Protein AF-A0A7W9LYU6-F1 (afdb_monomer_lite)

Radius of gyration: 22.69 Å; chains: 1; bounding box: 59×19×58 Å

Organism: NCBI:txid1105145

pLDDT: mean 81.76, std 12.93, range [41.88, 94.88]

Structure (mmCIF, N/CA/C/O backbone):
data_AF-A0A7W9LYU6-F1
#
_entry.id   AF-A0A7W9LYU6-F1
#
loop_
_atom_site.group_PDB
_atom_site.id
_atom_site.type_symbol
_atom_site.label_atom_id
_atom_site.label_alt_id
_atom_site.label_comp_id
_atom_site.label_asym_id
_atom_site.label_entity_id
_atom_site.label_seq_id
_atom_site.pdbx_PDB_ins_code
_atom_site.Cartn_x
_atom_site.Cartn_y
_atom_site.Cartn_z
_atom_site.occupancy
_atom_site.B_iso_or_equiv
_atom_site.auth_seq_id
_atom_site.auth_comp_id
_atom_site.auth_asym_id
_atom_site.auth_atom_id
_atom_site.pdbx_PDB_model_num
ATOM 1 N N . MET A 1 1 ? -34.186 -10.751 28.011 1.00 41.88 1 MET A N 1
ATOM 2 C CA . MET A 1 1 ? -33.028 -10.013 27.472 1.00 41.88 1 MET A CA 1
ATOM 3 C C . MET A 1 1 ? -32.080 -11.043 26.896 1.00 41.88 1 MET A C 1
ATOM 5 O O . MET A 1 1 ? -31.355 -11.680 27.643 1.00 41.88 1 MET A O 1
ATOM 9 N N . THR A 1 2 ? -32.189 -11.296 25.602 1.00 44.56 2 THR A N 1
ATOM 10 C CA . THR A 1 2 ? -31.343 -12.233 24.856 1.00 44.56 2 THR A CA 1
ATOM 11 C C . THR A 1 2 ? -30.574 -11.378 23.864 1.00 44.56 2 THR A C 1
ATOM 13 O O . THR A 1 2 ? -31.122 -10.998 22.835 1.00 44.56 2 THR A O 1
ATOM 16 N N . GLY A 1 3 ? -29.373 -10.949 24.255 1.00 44.94 3 GLY A N 1
ATOM 17 C CA . GLY A 1 3 ? -28.445 -10.294 23.341 1.00 44.94 3 GLY A CA 1
ATOM 18 C C . GLY A 1 3 ? -27.888 -11.357 22.405 1.00 44.94 3 GLY A C 1
ATOM 19 O O . GLY A 1 3 ? -27.189 -12.261 22.859 1.00 44.94 3 GLY A O 1
ATOM 20 N N . ASP A 1 4 ? -28.264 -11.291 21.133 1.00 45.09 4 ASP A N 1
ATOM 21 C CA . ASP A 1 4 ? -27.730 -12.154 20.085 1.00 45.09 4 ASP A CA 1
ATOM 22 C C . ASP A 1 4 ? -26.219 -11.927 19.957 1.00 45.09 4 ASP A C 1
ATOM 24 O O . ASP A 1 4 ? -25.787 -10.901 19.447 1.00 45.09 4 ASP A O 1
ATOM 28 N N . GLY A 1 5 ? -25.426 -12.871 20.470 1.00 42.62 5 GLY A N 1
ATOM 29 C CA . GLY A 1 5 ? -24.385 -13.617 19.744 1.00 42.62 5 GLY A CA 1
ATOM 30 C C . GLY A 1 5 ? -23.304 -12.911 18.909 1.00 42.62 5 GLY A C 1
ATOM 31 O O . GLY A 1 5 ? -22.468 -13.612 18.351 1.00 42.62 5 GLY A O 1
ATOM 32 N N . PHE A 1 6 ? -23.261 -11.586 18.810 1.00 47.34 6 PHE A N 1
ATOM 33 C CA . PHE A 1 6 ? -22.176 -10.836 18.178 1.00 47.34 6 PHE A CA 1
ATOM 34 C C . PHE A 1 6 ? -21.227 -10.330 19.264 1.00 47.34 6 PHE A C 1
ATOM 36 O O . PHE A 1 6 ? -21.225 -9.151 19.608 1.00 47.34 6 PHE A O 1
ATOM 43 N N . SER A 1 7 ? -20.398 -11.219 19.818 1.00 57.59 7 SER A N 1
ATOM 44 C CA . SER A 1 7 ? -19.188 -10.756 20.499 1.00 57.59 7 SER A CA 1
ATOM 45 C C . SER A 1 7 ? -18.222 -10.295 19.416 1.00 57.59 7 SER A C 1
ATOM 47 O O . SER A 1 7 ? -17.440 -11.082 18.881 1.00 57.59 7 SER A O 1
ATOM 49 N N . VAL A 1 8 ? -18.315 -9.030 19.019 1.00 62.16 8 VAL A N 1
ATOM 50 C CA . VAL A 1 8 ? -17.222 -8.428 18.266 1.00 62.16 8 VAL A CA 1
ATOM 51 C C . VAL A 1 8 ? -16.002 -8.475 19.174 1.00 62.16 8 VAL A C 1
ATOM 53 O O . VAL A 1 8 ? -16.030 -7.952 20.285 1.00 62.16 8 VAL A O 1
ATOM 56 N N . GLU A 1 9 ? -14.937 -9.140 18.728 1.00 79.88 9 GLU A N 1
ATOM 57 C CA . GLU A 1 9 ? -13.643 -9.108 19.407 1.00 79.88 9 GLU A CA 1
ATOM 58 C C . GLU A 1 9 ? -13.032 -7.715 19.196 1.00 79.88 9 GLU A C 1
ATOM 60 O O . GLU A 1 9 ? -12.133 -7.515 18.381 1.00 79.88 9 GLU A O 1
ATOM 65 N N . VAL A 1 10 ? -13.577 -6.715 19.895 1.00 81.75 10 VAL A N 1
ATOM 66 C CA . VAL A 1 10 ? -13.192 -5.298 19.792 1.00 81.75 10 VAL A CA 1
ATOM 67 C C . VAL A 1 1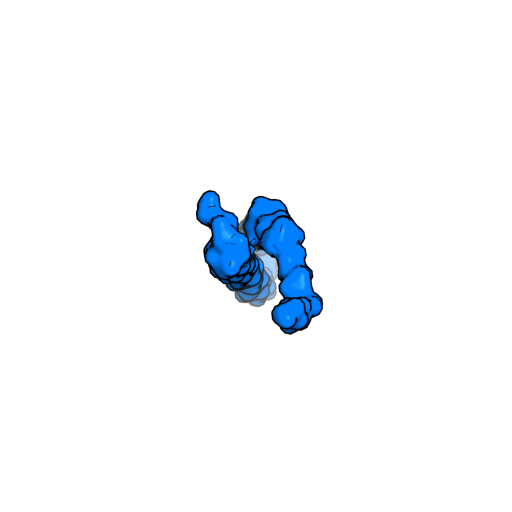0 ? -11.687 -5.124 20.012 1.00 81.75 10 VAL A C 1
ATOM 69 O O . VAL A 1 10 ? -11.053 -4.289 19.364 1.00 81.75 10 VAL A O 1
ATOM 72 N N . ASP A 1 11 ? -11.092 -5.950 20.872 1.00 83.00 11 ASP A N 1
ATOM 73 C CA . ASP A 1 11 ? -9.652 -5.959 21.114 1.00 83.00 11 ASP A CA 1
ATOM 74 C C . ASP A 1 11 ? -8.849 -6.532 19.937 1.00 83.00 11 ASP A C 1
ATOM 76 O O . ASP A 1 11 ? -7.800 -5.983 19.600 1.00 83.00 11 ASP A O 1
ATOM 80 N N . GLU A 1 12 ? -9.349 -7.565 19.249 1.00 85.81 12 GLU A N 1
ATOM 81 C CA . GLU A 1 12 ? -8.714 -8.082 18.029 1.00 85.81 12 GLU A CA 1
ATOM 82 C C . GLU A 1 12 ? -8.836 -7.074 16.881 1.00 85.81 12 GLU A C 1
ATOM 84 O O . GLU A 1 12 ? -7.855 -6.832 16.180 1.00 85.81 12 GLU A O 1
ATOM 89 N N . LEU A 1 13 ? -9.990 -6.414 16.723 1.00 85.88 13 LEU A N 1
ATOM 90 C CA . LEU A 1 13 ? -10.154 -5.326 15.752 1.00 85.88 13 LEU A CA 1
ATOM 91 C C . LEU A 1 13 ? -9.190 -4.172 16.035 1.00 85.88 13 LEU A C 1
ATOM 93 O O . LEU A 1 13 ? -8.526 -3.675 15.123 1.00 85.88 13 LEU A O 1
ATOM 97 N N . ARG A 1 14 ? -9.052 -3.779 17.306 1.00 86.81 14 ARG A N 1
ATOM 98 C CA . ARG A 1 14 ? -8.078 -2.763 17.704 1.00 86.81 14 ARG A CA 1
ATOM 99 C C . ARG A 1 14 ? -6.663 -3.201 17.353 1.00 86.81 14 ARG A C 1
ATOM 101 O O . ARG A 1 14 ? -5.951 -2.420 16.738 1.00 86.81 14 ARG A O 1
ATOM 108 N N . ARG A 1 15 ? -6.278 -4.438 17.675 1.00 88.62 15 ARG A N 1
ATOM 109 C CA . ARG A 1 15 ? -4.951 -4.987 17.360 1.00 88.62 15 ARG A CA 1
ATOM 110 C C . ARG A 1 15 ? -4.677 -5.020 15.856 1.00 88.62 15 ARG A C 1
ATOM 112 O O . ARG A 1 15 ? -3.578 -4.694 15.414 1.00 88.62 15 ARG A O 1
ATOM 119 N N . VAL A 1 16 ? -5.670 -5.384 15.044 1.00 88.69 16 VAL A N 1
ATOM 120 C CA . VAL A 1 16 ? -5.56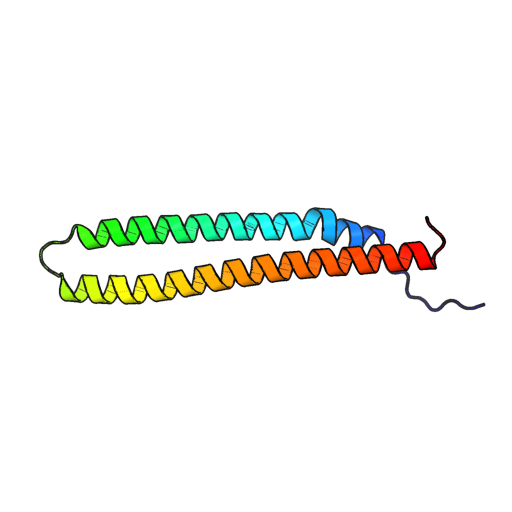5 -5.321 13.579 1.00 88.69 16 VAL A CA 1
ATOM 121 C C . VAL A 1 16 ? -5.261 -3.888 13.132 1.00 88.69 16 VAL A C 1
ATOM 123 O O . VAL A 1 16 ? -4.351 -3.686 12.329 1.00 88.69 16 VAL A O 1
ATOM 126 N N . ALA A 1 17 ? -5.966 -2.898 13.680 1.00 89.56 17 ALA A N 1
ATOM 127 C CA . ALA A 1 17 ? -5.779 -1.498 13.317 1.00 89.56 17 ALA A CA 1
ATOM 128 C C . ALA A 1 17 ? -4.499 -0.851 13.870 1.00 89.56 17 ALA A C 1
ATOM 130 O O . ALA A 1 17 ? -3.940 0.033 13.223 1.00 89.56 17 ALA A O 1
ATOM 131 N N . THR A 1 18 ? -4.025 -1.244 15.051 1.00 90.25 18 THR A N 1
ATOM 132 C CA . THR A 1 18 ? -2.845 -0.620 15.674 1.00 90.25 18 THR A CA 1
ATOM 133 C C . THR A 1 18 ? -1.538 -1.299 15.304 1.00 90.25 18 THR A C 1
ATOM 135 O O . THR A 1 18 ? -0.507 -0.632 15.325 1.00 90.25 18 THR A O 1
ATOM 138 N N . ASP A 1 19 ? -1.579 -2.581 14.932 1.00 91.31 19 ASP A N 1
ATOM 139 C CA . ASP A 1 19 ? -0.364 -3.376 14.751 1.00 91.31 19 ASP A CA 1
ATOM 140 C C . ASP A 1 19 ? -0.273 -3.907 13.315 1.00 91.31 19 ASP A C 1
ATOM 142 O O . ASP A 1 19 ? 0.649 -3.567 12.576 1.00 91.31 19 ASP A O 1
ATOM 146 N N . LYS A 1 20 ? -1.260 -4.703 12.876 1.00 88.31 20 LYS A N 1
ATOM 147 C CA . LYS A 1 20 ? -1.176 -5.428 11.594 1.00 88.31 20 LYS A CA 1
ATOM 148 C C . LYS A 1 20 ? -1.254 -4.503 10.377 1.00 88.31 20 LYS A C 1
ATOM 150 O O . LYS A 1 20 ? -0.448 -4.638 9.461 1.00 88.31 20 LYS A O 1
ATOM 155 N N . LEU A 1 21 ? -2.223 -3.585 10.349 1.00 88.12 21 LEU A N 1
ATOM 156 C CA . LEU A 1 21 ? -2.404 -2.665 9.221 1.00 88.12 21 LEU A CA 1
ATOM 157 C C . LEU A 1 21 ? -1.240 -1.668 9.093 1.00 88.12 21 LEU A C 1
ATOM 159 O O . LEU A 1 21 ? -0.746 -1.509 7.980 1.00 88.12 21 LEU A O 1
ATOM 163 N N . PRO A 1 22 ? -0.726 -1.064 10.183 1.00 91.62 22 PRO A N 1
ATOM 164 C CA . PRO A 1 22 ? 0.493 -0.261 10.121 1.00 91.62 22 PRO A CA 1
ATOM 165 C C . PRO A 1 22 ? 1.710 -1.022 9.594 1.00 91.62 22 PRO A C 1
ATOM 167 O O . PRO A 1 22 ? 2.416 -0.484 8.749 1.00 91.62 22 PRO A O 1
ATOM 170 N N . MET A 1 23 ? 1.926 -2.275 10.018 1.00 91.75 23 MET A N 1
ATOM 171 C CA . MET A 1 23 ? 3.015 -3.095 9.470 1.00 91.75 23 MET A CA 1
ATOM 172 C C . MET A 1 23 ? 2.876 -3.285 7.956 1.00 91.75 23 MET A C 1
ATOM 174 O O . MET A 1 23 ? 3.829 -3.044 7.224 1.00 91.75 23 MET A O 1
ATOM 178 N N . ALA A 1 24 ? 1.680 -3.630 7.474 1.00 88.06 24 ALA A N 1
ATOM 179 C CA . ALA A 1 24 ? 1.434 -3.799 6.042 1.00 88.06 24 ALA A CA 1
ATOM 180 C C . ALA A 1 24 ? 1.597 -2.487 5.244 1.00 88.06 24 ALA A C 1
ATOM 182 O O . ALA A 1 24 ? 2.097 -2.504 4.121 1.00 88.06 24 ALA A O 1
ATOM 183 N N . ILE A 1 25 ? 1.216 -1.342 5.825 1.00 88.69 25 ILE A N 1
ATOM 184 C CA . ILE A 1 25 ? 1.467 -0.009 5.253 1.00 88.69 25 ILE A CA 1
ATOM 185 C C . ILE A 1 25 ? 2.974 0.238 5.120 1.00 88.69 25 ILE A C 1
ATOM 187 O O . ILE A 1 25 ? 3.430 0.641 4.052 1.00 88.69 25 ILE A O 1
ATOM 191 N N . THR A 1 26 ? 3.752 -0.044 6.169 1.00 92.00 26 THR A N 1
ATOM 192 C CA . THR A 1 26 ? 5.216 0.0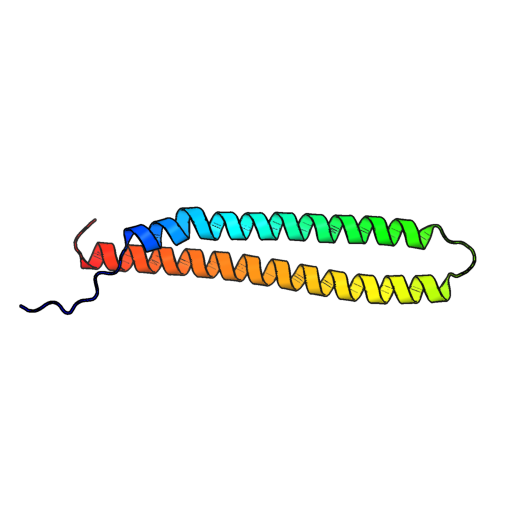85 6.141 1.00 92.00 26 THR A CA 1
ATOM 193 C C . THR A 1 26 ? 5.852 -0.848 5.109 1.00 92.00 26 THR A C 1
ATOM 195 O O . THR A 1 26 ? 6.723 -0.411 4.360 1.00 92.00 26 THR A O 1
ATOM 198 N N . ASP A 1 27 ? 5.399 -2.099 5.009 1.00 91.69 27 ASP A N 1
ATOM 199 C CA . ASP A 1 27 ? 5.903 -3.054 4.016 1.00 91.69 27 ASP A CA 1
ATOM 200 C C . ASP A 1 27 ? 5.667 -2.556 2.579 1.00 91.69 27 ASP A C 1
ATOM 202 O O . ASP A 1 27 ? 6.545 -2.686 1.721 1.00 91.69 27 ASP A O 1
ATOM 206 N N . LEU A 1 28 ? 4.516 -1.927 2.311 1.00 88.81 28 LEU A N 1
ATOM 207 C CA . LEU A 1 28 ? 4.232 -1.305 1.014 1.00 88.81 28 LEU A CA 1
ATOM 208 C C . LEU A 1 28 ? 5.100 -0.069 0.751 1.00 88.81 28 LEU A C 1
ATOM 210 O O . LEU A 1 28 ? 5.576 0.105 -0.369 1.00 88.81 28 LEU A O 1
ATOM 214 N N . GLU A 1 29 ? 5.348 0.772 1.756 1.00 89.31 29 GLU A N 1
ATOM 215 C CA . GLU A 1 29 ? 6.258 1.919 1.625 1.00 89.31 29 GLU A CA 1
ATOM 216 C C . GLU A 1 29 ? 7.687 1.459 1.284 1.00 89.31 29 GLU A C 1
ATOM 218 O O . GLU A 1 29 ? 8.319 2.009 0.378 1.00 89.31 29 GLU A O 1
ATOM 223 N N . VAL A 1 30 ? 8.166 0.391 1.932 1.00 92.06 30 VAL A N 1
ATOM 224 C CA . VAL A 1 30 ? 9.461 -0.242 1.632 1.00 92.06 30 VAL A CA 1
ATOM 225 C C . VAL A 1 30 ? 9.482 -0.824 0.216 1.00 92.06 30 VAL A C 1
ATOM 227 O O . VAL A 1 30 ? 10.427 -0.577 -0.537 1.00 92.06 30 VAL A O 1
ATOM 230 N N . ALA A 1 31 ? 8.435 -1.551 -0.185 1.00 87.56 31 ALA A N 1
ATOM 231 C CA . ALA A 1 31 ? 8.320 -2.098 -1.535 1.00 87.56 31 ALA A CA 1
ATOM 232 C C . ALA A 1 31 ? 8.337 -0.996 -2.608 1.00 87.56 31 ALA A C 1
ATOM 234 O O . ALA A 1 31 ? 9.025 -1.131 -3.621 1.00 87.56 31 ALA A O 1
ATOM 235 N N . GLY A 1 32 ? 7.640 0.121 -2.369 1.00 87.81 32 GLY A N 1
ATOM 236 C CA . GLY A 1 32 ? 7.664 1.294 -3.243 1.00 87.81 32 GLY A CA 1
ATOM 237 C C . GLY A 1 32 ? 9.069 1.885 -3.397 1.00 87.81 32 GLY A C 1
ATOM 238 O O . GLY A 1 32 ? 9.459 2.255 -4.506 1.00 87.81 32 GLY A O 1
ATOM 239 N N . GLY A 1 33 ? 9.854 1.900 -2.314 1.00 88.81 33 GLY A N 1
ATOM 240 C CA . GLY A 1 33 ? 11.271 2.274 -2.335 1.00 88.81 33 GLY A CA 1
ATOM 241 C C . GLY A 1 33 ? 12.106 1.380 -3.257 1.00 88.81 33 GLY A C 1
ATOM 242 O O . GLY A 1 33 ? 12.760 1.884 -4.168 1.00 88.81 33 GLY A O 1
ATOM 243 N N . TYR A 1 34 ? 12.012 0.053 -3.107 1.00 89.19 34 TYR A N 1
ATOM 244 C CA . TYR A 1 34 ? 12.745 -0.894 -3.963 1.00 89.19 34 TYR A CA 1
ATOM 245 C C . TYR A 1 34 ? 12.378 -0.788 -5.449 1.00 89.19 34 TYR A C 1
ATOM 247 O O . TYR A 1 34 ? 13.241 -0.935 -6.322 1.00 89.19 34 TYR A O 1
ATOM 255 N N . VAL A 1 35 ? 11.106 -0.515 -5.752 1.00 87.00 35 VAL A N 1
ATOM 256 C CA . VAL A 1 35 ? 10.634 -0.255 -7.120 1.00 87.00 35 VAL A CA 1
ATOM 257 C C . VAL A 1 35 ? 11.281 1.022 -7.672 1.00 87.00 35 VAL A C 1
ATOM 259 O O . VAL A 1 35 ? 11.806 1.005 -8.786 1.00 87.00 35 VAL A O 1
ATOM 262 N N . GLY A 1 36 ? 11.320 2.103 -6.888 1.00 85.56 36 GLY A N 1
ATOM 263 C CA . GLY A 1 36 ? 11.984 3.355 -7.271 1.00 85.56 36 GLY A CA 1
ATOM 264 C C . GLY A 1 36 ? 13.492 3.205 -7.514 1.00 85.56 36 GLY A C 1
ATOM 265 O O . GLY A 1 36 ? 14.011 3.698 -8.523 1.00 85.56 36 GLY A O 1
ATOM 266 N N . ASP A 1 37 ? 14.185 2.472 -6.641 1.00 89.19 37 ASP A N 1
ATOM 267 C CA . ASP A 1 37 ? 15.620 2.193 -6.775 1.00 89.19 37 ASP A CA 1
ATOM 268 C C . ASP A 1 37 ? 15.913 1.381 -8.042 1.00 89.19 37 ASP A C 1
ATOM 270 O O . ASP A 1 37 ? 16.802 1.724 -8.826 1.00 89.19 37 ASP A O 1
ATOM 274 N N . THR A 1 38 ? 15.115 0.342 -8.296 1.00 87.12 38 THR A N 1
ATOM 275 C CA . THR A 1 38 ? 15.262 -0.514 -9.481 1.00 87.12 38 THR A CA 1
ATOM 276 C C . THR A 1 38 ? 15.035 0.270 -10.774 1.00 87.12 38 THR A C 1
ATOM 278 O O . THR A 1 38 ? 15.786 0.085 -11.736 1.00 87.12 38 THR A O 1
ATOM 281 N N . LEU A 1 39 ? 14.052 1.179 -10.809 1.00 84.75 39 LEU A N 1
ATOM 282 C CA . LEU A 1 39 ? 13.830 2.061 -11.958 1.00 84.75 39 LEU A CA 1
ATOM 283 C C . LEU A 1 39 ? 15.054 2.949 -12.219 1.00 84.75 39 LEU A C 1
ATOM 285 O O . LEU A 1 39 ? 15.529 3.017 -13.354 1.00 84.75 39 LEU A O 1
ATOM 289 N N . SER A 1 40 ? 15.604 3.569 -11.171 1.00 85.06 40 SER A N 1
ATOM 290 C CA . SER A 1 40 ? 16.793 4.424 -11.283 1.00 85.06 40 SER A CA 1
ATOM 291 C C . SER A 1 40 ? 18.022 3.646 -11.762 1.00 85.06 40 SER A C 1
ATOM 293 O O . SER A 1 40 ? 18.740 4.100 -12.654 1.00 85.06 40 SER A O 1
ATOM 295 N N . MET A 1 41 ? 18.251 2.444 -11.222 1.00 84.44 41 MET A N 1
ATOM 296 C CA . MET A 1 41 ? 19.336 1.561 -11.664 1.00 84.44 41 MET A CA 1
ATOM 297 C C . MET A 1 41 ? 19.177 1.152 -13.132 1.00 84.44 41 MET A C 1
ATOM 299 O O . MET A 1 41 ? 20.149 1.187 -13.889 1.00 84.44 41 MET A O 1
ATOM 303 N N . SER A 1 42 ? 17.955 0.803 -13.543 1.00 80.94 42 SER A N 1
ATOM 304 C CA . SER A 1 42 ? 17.654 0.382 -14.915 1.00 80.94 42 SER A CA 1
ATOM 305 C C . SER A 1 42 ? 17.865 1.525 -15.911 1.00 80.94 42 SER A C 1
ATOM 307 O O . SER A 1 42 ? 18.517 1.334 -16.935 1.00 80.94 42 SER A O 1
ATOM 309 N N . ALA A 1 43 ? 17.389 2.733 -15.589 1.00 78.75 43 ALA A N 1
ATOM 310 C CA . ALA A 1 43 ? 17.577 3.918 -16.424 1.00 78.75 43 ALA A CA 1
ATOM 311 C C . ALA A 1 43 ? 19.067 4.245 -16.636 1.00 78.75 43 ALA A C 1
ATOM 313 O O . ALA A 1 43 ? 19.494 4.493 -17.765 1.00 78.75 43 ALA A O 1
ATOM 314 N N . ASN A 1 44 ? 19.877 4.170 -15.574 1.00 80.44 44 ASN A N 1
ATOM 315 C CA . ASN A 1 44 ? 21.325 4.377 -15.661 1.00 80.44 44 ASN A CA 1
ATOM 316 C C . ASN A 1 44 ? 22.017 3.311 -16.527 1.00 80.44 44 ASN A C 1
ATOM 318 O O . ASN A 1 44 ? 22.902 3.639 -17.317 1.00 80.44 44 ASN A O 1
ATOM 322 N N . ALA A 1 45 ? 21.609 2.044 -16.402 1.00 78.00 45 ALA A N 1
ATOM 323 C CA . ALA A 1 45 ? 22.154 0.955 -17.208 1.00 78.00 45 ALA A CA 1
ATOM 324 C C . ALA A 1 45 ? 21.871 1.164 -18.705 1.00 78.00 45 ALA A C 1
ATOM 326 O O . ALA A 1 45 ? 22.790 1.069 -19.521 1.00 78.00 45 ALA A O 1
ATOM 327 N N . PHE A 1 46 ? 20.634 1.513 -19.069 1.00 77.19 46 PHE A N 1
ATOM 328 C CA . PHE A 1 46 ? 20.246 1.724 -20.467 1.00 77.19 46 PHE A CA 1
ATOM 329 C C . PHE A 1 46 ? 20.879 2.969 -21.095 1.00 77.19 46 PHE A C 1
ATOM 331 O O . PHE A 1 46 ? 21.216 2.940 -22.276 1.00 77.19 46 PHE A O 1
ATOM 338 N N . ALA A 1 47 ? 21.133 4.022 -20.313 1.00 73.44 47 ALA A N 1
ATOM 339 C CA . ALA A 1 47 ? 21.821 5.222 -20.791 1.00 73.44 47 ALA A CA 1
ATOM 340 C C . ALA A 1 47 ? 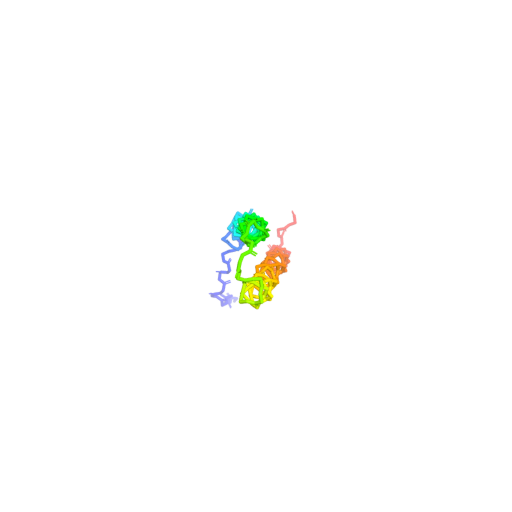23.294 4.978 -21.190 1.00 73.44 47 ALA A C 1
ATOM 342 O O . ALA A 1 47 ? 23.874 5.781 -21.919 1.00 73.44 47 ALA A O 1
ATOM 343 N N . SER A 1 48 ? 23.910 3.887 -20.719 1.00 69.62 48 SER A N 1
ATOM 344 C CA . SER A 1 48 ? 25.334 3.590 -20.939 1.00 69.62 48 SER A CA 1
ATOM 345 C C . SER A 1 48 ? 25.654 2.776 -22.207 1.00 69.62 48 SER A C 1
ATOM 347 O O . SER A 1 48 ? 26.829 2.610 -22.534 1.00 69.62 48 SER A O 1
ATOM 349 N N . GLY A 1 49 ? 24.650 2.271 -22.939 1.00 64.50 49 GLY A N 1
ATOM 350 C CA . GLY A 1 49 ? 24.848 1.446 -24.141 1.00 64.50 49 GLY A CA 1
ATOM 351 C C . GLY A 1 49 ? 24.837 2.262 -25.439 1.00 64.50 49 GLY A C 1
ATOM 352 O O . GLY A 1 49 ? 23.792 2.770 -25.831 1.00 64.50 49 GLY A O 1
ATOM 353 N N . SER A 1 50 ? 25.978 2.371 -26.130 1.00 60.31 50 SER A N 1
ATOM 354 C CA . SER A 1 50 ? 26.167 3.310 -27.252 1.00 60.31 50 SER A CA 1
ATOM 355 C C . SER A 1 50 ? 25.659 2.855 -28.629 1.00 60.31 50 SER A C 1
ATOM 357 O O . SER A 1 50 ? 25.515 3.704 -29.502 1.00 60.31 50 SER A O 1
ATOM 359 N N . ASP A 1 51 ? 25.352 1.568 -28.840 1.00 63.81 51 ASP A N 1
ATOM 360 C CA . ASP A 1 51 ? 25.137 1.028 -30.202 1.00 63.81 51 ASP A CA 1
ATOM 361 C C . ASP A 1 51 ? 23.723 0.468 -30.470 1.00 63.81 51 ASP A C 1
ATOM 363 O O . ASP A 1 51 ? 23.447 -0.016 -31.567 1.00 63.81 51 ASP A O 1
ATOM 367 N N . VAL A 1 52 ? 22.797 0.533 -29.502 1.00 63.66 52 VAL A N 1
ATOM 368 C CA . VAL A 1 52 ? 21.427 -0.022 -29.635 1.00 63.66 52 VAL A CA 1
ATOM 369 C C . VAL A 1 52 ? 20.351 0.960 -29.150 1.00 63.66 52 VAL A C 1
ATOM 371 O O . VAL A 1 52 ? 19.349 0.577 -28.545 1.00 63.66 52 VAL A O 1
ATOM 374 N N . THR A 1 53 ? 20.571 2.248 -29.400 1.00 67.56 53 THR A N 1
ATOM 375 C CA . THR A 1 53 ? 19.822 3.369 -28.816 1.00 67.56 53 THR A CA 1
ATOM 376 C C . THR A 1 53 ? 18.305 3.246 -28.988 1.00 67.56 53 THR A C 1
ATOM 378 O O . THR A 1 53 ? 17.577 3.416 -28.018 1.00 67.56 53 THR A O 1
ATOM 381 N N . ASP A 1 54 ? 17.803 2.858 -30.164 1.00 68.88 54 ASP A N 1
ATOM 382 C CA . ASP A 1 54 ? 16.351 2.786 -30.404 1.00 68.88 54 ASP A CA 1
ATOM 383 C C . ASP A 1 54 ? 15.664 1.618 -29.675 1.00 68.88 54 ASP A C 1
ATOM 385 O O . ASP A 1 54 ? 14.575 1.786 -29.122 1.00 68.88 54 ASP A O 1
ATOM 389 N N . VAL A 1 55 ? 16.302 0.441 -29.611 1.00 71.25 55 VAL A N 1
ATOM 390 C CA . VAL A 1 55 ? 15.758 -0.713 -28.867 1.00 71.25 55 VAL A CA 1
ATOM 391 C C . VAL A 1 55 ? 15.837 -0.451 -27.365 1.00 71.25 55 VAL A C 1
ATOM 393 O O . VAL A 1 55 ? 14.875 -0.717 -26.648 1.00 71.25 55 VAL A O 1
ATOM 396 N N . LEU A 1 56 ? 16.949 0.114 -26.886 1.00 74.00 56 LEU A N 1
ATOM 397 C CA . LEU A 1 56 ? 17.117 0.476 -25.478 1.00 74.00 56 LEU A CA 1
ATOM 398 C C . LEU A 1 56 ? 16.146 1.581 -25.055 1.00 74.00 56 LEU A C 1
ATOM 400 O O . LEU A 1 56 ? 15.613 1.515 -23.949 1.00 74.00 56 LEU A O 1
ATOM 404 N N . ASN A 1 57 ? 15.837 2.535 -25.935 1.00 75.12 57 ASN A N 1
ATOM 405 C CA . ASN A 1 57 ? 14.807 3.544 -25.693 1.00 75.12 57 ASN A CA 1
ATOM 406 C C . ASN A 1 57 ? 13.420 2.904 -25.566 1.00 75.12 57 ASN A C 1
ATOM 408 O O . ASN A 1 57 ? 12.721 3.173 -24.593 1.00 75.12 57 ASN A O 1
ATOM 412 N N . GLY A 1 58 ? 13.043 2.009 -26.488 1.00 76.75 58 GLY A N 1
ATOM 413 C CA . GLY A 1 58 ? 11.763 1.294 -26.421 1.00 76.75 58 GLY A CA 1
ATOM 414 C C . GLY A 1 58 ? 11.615 0.451 -25.149 1.00 76.75 58 GLY A C 1
ATOM 415 O O . GLY A 1 58 ? 10.571 0.490 -24.496 1.00 76.75 58 GLY A O 1
ATOM 416 N N . VAL A 1 59 ? 12.681 -0.251 -24.749 1.00 79.12 59 VAL A N 1
ATOM 417 C CA . VAL A 1 59 ? 12.733 -0.991 -23.478 1.00 79.12 59 VAL A CA 1
ATOM 418 C C . VAL A 1 59 ? 12.622 -0.036 -22.290 1.00 79.12 59 VAL A C 1
ATOM 420 O O . VAL A 1 59 ? 11.827 -0.292 -21.393 1.00 79.12 59 VAL A O 1
ATOM 423 N N . THR A 1 60 ? 13.344 1.086 -22.296 1.00 80.19 60 THR A N 1
ATOM 424 C CA . THR A 1 60 ? 13.299 2.087 -21.218 1.00 80.19 60 THR A CA 1
ATOM 425 C C . THR A 1 60 ? 11.900 2.676 -21.052 1.00 80.19 60 THR A C 1
ATOM 427 O O . THR A 1 60 ? 11.419 2.790 -19.924 1.00 80.19 60 THR A O 1
ATOM 430 N N . THR A 1 61 ? 11.215 3.011 -22.149 1.00 83.19 61 THR A N 1
ATOM 431 C CA . THR A 1 61 ? 9.840 3.526 -22.118 1.00 83.19 61 THR A CA 1
ATOM 432 C C . THR A 1 61 ? 8.873 2.493 -21.549 1.00 83.19 61 THR A C 1
ATOM 434 O O . THR A 1 61 ? 8.193 2.788 -20.568 1.00 83.19 61 THR A O 1
ATOM 437 N N . ALA A 1 62 ? 8.860 1.270 -22.093 1.00 82.75 62 ALA A N 1
ATOM 438 C CA . ALA A 1 62 ? 7.977 0.209 -21.606 1.00 82.75 62 ALA A CA 1
ATOM 439 C C . ALA A 1 62 ? 8.243 -0.119 -20.126 1.00 82.75 62 ALA A C 1
ATOM 441 O O . ALA A 1 62 ? 7.317 -0.304 -19.339 1.00 82.75 62 ALA A O 1
ATOM 442 N N . TRP A 1 63 ? 9.515 -0.133 -19.723 1.00 82.25 63 TRP A N 1
ATOM 443 C CA . TRP A 1 63 ? 9.914 -0.353 -18.337 1.00 82.25 63 TRP A CA 1
ATOM 444 C C . TRP A 1 63 ? 9.439 0.772 -17.419 1.00 82.25 63 TRP A C 1
ATOM 446 O O . TRP A 1 63 ? 8.883 0.511 -16.357 1.00 82.25 63 TRP A O 1
ATOM 456 N N . THR A 1 64 ? 9.574 2.024 -17.848 1.00 84.44 64 THR A N 1
ATOM 457 C CA . THR A 1 64 ? 9.101 3.186 -17.085 1.00 84.44 64 THR A CA 1
ATOM 458 C C . THR A 1 64 ? 7.589 3.135 -16.863 1.00 84.44 64 THR A C 1
ATOM 460 O O . THR A 1 64 ? 7.126 3.403 -15.756 1.00 84.44 64 THR A O 1
ATOM 463 N N . GLU A 1 65 ? 6.813 2.747 -17.877 1.00 88.31 65 GLU A N 1
ATOM 464 C CA . GLU A 1 65 ? 5.356 2.608 -17.766 1.00 88.31 65 GLU A CA 1
ATOM 465 C C . GLU A 1 65 ? 4.946 1.505 -16.784 1.00 88.31 65 GLU A C 1
ATOM 467 O O . GLU A 1 65 ? 4.083 1.731 -15.932 1.00 88.31 65 GLU A O 1
ATOM 472 N N . VAL A 1 66 ? 5.595 0.338 -16.853 1.00 88.38 66 VAL A N 1
ATOM 473 C CA . VAL A 1 66 ? 5.349 -0.772 -15.919 1.00 88.38 66 VAL A CA 1
ATOM 474 C C . VAL A 1 66 ? 5.677 -0.356 -14.486 1.00 88.38 66 VAL A C 1
ATOM 476 O O . VAL A 1 66 ? 4.863 -0.562 -13.588 1.00 88.38 66 VAL A O 1
ATOM 479 N N . PHE A 1 67 ? 6.826 0.283 -14.259 1.00 87.38 67 PHE A N 1
ATOM 480 C CA . PHE A 1 67 ? 7.218 0.748 -12.926 1.00 87.38 67 PHE A CA 1
ATOM 481 C C . PHE A 1 67 ? 6.289 1.837 -12.397 1.00 87.38 67 PHE A C 1
ATOM 483 O O . PHE A 1 67 ? 5.936 1.813 -11.220 1.00 87.38 67 PHE A O 1
ATOM 490 N N . ALA A 1 68 ? 5.839 2.754 -13.255 1.00 87.00 68 ALA A N 1
ATOM 491 C CA . ALA A 1 68 ? 4.844 3.749 -12.879 1.00 87.00 68 ALA A CA 1
ATOM 492 C C . ALA A 1 68 ? 3.520 3.092 -12.462 1.00 87.00 68 ALA A C 1
ATOM 494 O O . ALA A 1 68 ? 2.900 3.542 -11.499 1.00 87.00 68 ALA A O 1
ATOM 495 N N . GLN A 1 69 ? 3.095 2.025 -13.146 1.00 91.94 69 GLN A N 1
ATOM 496 C CA . GLN A 1 69 ? 1.901 1.281 -12.757 1.00 91.94 69 GLN A CA 1
ATOM 497 C C . GLN A 1 69 ? 2.088 0.570 -11.416 1.00 91.94 69 GLN A C 1
ATOM 499 O O . GLN A 1 69 ? 1.279 0.774 -10.519 1.00 91.94 69 GLN A O 1
ATOM 504 N N . VAL A 1 70 ? 3.178 -0.182 -11.242 1.00 89.12 70 VAL A N 1
ATOM 505 C CA . VAL A 1 70 ? 3.476 -0.881 -9.981 1.00 89.12 70 VAL A CA 1
ATOM 506 C C . VAL A 1 70 ? 3.565 0.104 -8.815 1.00 89.12 70 VAL A C 1
ATOM 508 O O . VAL A 1 70 ? 3.023 -0.149 -7.744 1.00 89.12 70 VAL A O 1
ATOM 511 N N . PHE A 1 71 ? 4.207 1.256 -9.018 1.00 88.31 71 PHE A N 1
ATOM 512 C CA . PHE A 1 71 ? 4.308 2.291 -7.993 1.00 88.31 71 PHE A CA 1
ATOM 513 C C . PHE A 1 71 ? 2.937 2.875 -7.624 1.00 88.31 71 PHE A C 1
ATOM 515 O O . PHE A 1 71 ? 2.662 3.082 -6.441 1.00 88.31 71 PHE A O 1
ATOM 522 N N . ARG A 1 72 ? 2.058 3.109 -8.612 1.00 91.75 72 ARG A N 1
ATOM 523 C CA . ARG A 1 72 ? 0.665 3.512 -8.358 1.00 91.75 72 ARG A CA 1
ATOM 524 C C . ARG A 1 72 ? -0.088 2.446 -7.572 1.00 91.75 72 ARG A C 1
ATOM 526 O O . ARG A 1 72 ? -0.667 2.783 -6.551 1.00 91.75 72 ARG A O 1
ATOM 533 N N . ASP A 1 73 ? -0.006 1.182 -7.974 1.00 93.25 73 ASP A N 1
ATOM 534 C CA . ASP A 1 73 ? -0.709 0.086 -7.300 1.00 93.25 73 ASP A CA 1
ATOM 535 C C . ASP A 1 73 ? -0.248 -0.073 -5.841 1.00 93.25 73 ASP A C 1
ATOM 537 O O . ASP A 1 73 ? -1.062 -0.290 -4.943 1.00 93.25 73 ASP A O 1
ATOM 541 N N . ILE A 1 74 ? 1.055 0.069 -5.575 1.00 90.25 74 ILE A N 1
ATOM 542 C CA . ILE A 1 74 ? 1.606 0.060 -4.212 1.00 90.25 74 ILE A CA 1
ATOM 543 C C . ILE A 1 74 ? 1.041 1.225 -3.398 1.00 90.25 74 ILE A C 1
ATOM 545 O O . ILE A 1 74 ? 0.584 1.019 -2.272 1.00 90.25 74 ILE A O 1
ATOM 549 N N . LYS A 1 75 ? 1.049 2.437 -3.963 1.00 90.56 75 LYS A N 1
ATOM 550 C CA . LYS A 1 75 ? 0.526 3.630 -3.295 1.00 90.56 75 LYS A CA 1
ATOM 551 C C . LYS A 1 75 ? -0.973 3.507 -3.009 1.00 90.56 75 LYS A C 1
ATOM 553 O O . LYS A 1 75 ? -1.389 3.750 -1.881 1.00 90.56 75 LYS A O 1
ATOM 558 N N . ASP A 1 76 ? -1.760 3.083 -3.990 1.00 93.62 76 ASP A N 1
ATOM 559 C CA . ASP A 1 76 ? -3.208 2.926 -3.863 1.00 93.62 76 ASP A CA 1
ATOM 560 C C . ASP A 1 76 ? -3.548 1.868 -2.807 1.00 93.62 76 ASP A C 1
ATOM 562 O O . ASP A 1 76 ? -4.415 2.084 -1.962 1.00 93.62 76 ASP A O 1
ATOM 566 N N . ASN A 1 77 ? -2.825 0.743 -2.783 1.00 91.06 77 ASN A N 1
ATOM 567 C CA . ASN A 1 77 ? -2.988 -0.268 -1.738 1.00 91.06 77 ASN A CA 1
ATOM 568 C C . ASN A 1 77 ? -2.606 0.265 -0.356 1.00 91.06 77 ASN A C 1
ATOM 570 O O . ASN A 1 77 ? -3.303 -0.011 0.619 1.00 91.06 77 ASN A O 1
ATOM 574 N N . ARG A 1 78 ? -1.533 1.053 -0.262 1.00 94.31 78 ARG A N 1
ATOM 575 C CA . ARG A 1 78 ? -1.103 1.677 0.991 1.00 94.31 78 ARG A CA 1
ATOM 576 C C . ARG A 1 78 ? -2.165 2.640 1.520 1.00 94.31 78 ARG A C 1
ATOM 578 O O . ARG A 1 78 ? -2.506 2.581 2.700 1.00 94.31 78 ARG A O 1
ATOM 585 N N . ASP A 1 79 ? -2.726 3.472 0.652 1.00 93.38 79 ASP A N 1
ATOM 586 C CA . ASP A 1 79 ? -3.785 4.414 1.014 1.00 93.38 79 ASP A CA 1
ATOM 587 C C . ASP A 1 79 ? -5.090 3.678 1.372 1.00 93.38 79 ASP A C 1
ATOM 589 O O . ASP A 1 79 ? -5.733 4.013 2.368 1.00 93.38 79 ASP A O 1
ATOM 593 N N . ASN A 1 80 ? -5.432 2.599 0.659 1.00 93.69 80 ASN A N 1
ATOM 594 C CA . ASN A 1 80 ? -6.561 1.728 1.002 1.00 93.69 80 ASN A CA 1
ATOM 595 C C . ASN A 1 80 ? -6.394 1.058 2.373 1.00 93.69 80 ASN A C 1
ATOM 597 O O . ASN A 1 80 ? -7.367 0.945 3.120 1.00 93.69 80 ASN A O 1
ATOM 601 N N . LEU A 1 81 ? -5.181 0.621 2.727 1.00 92.56 81 LEU A N 1
ATOM 602 C CA . LEU A 1 81 ? -4.909 0.044 4.044 1.00 92.56 81 LEU A CA 1
ATOM 603 C C . LEU A 1 81 ? -5.007 1.087 5.159 1.00 92.56 81 LEU A C 1
ATOM 605 O O . LEU A 1 81 ? -5.516 0.761 6.232 1.00 92.56 81 LEU A O 1
ATOM 609 N N . ASP A 1 82 ? -4.579 2.332 4.929 1.00 93.38 82 ASP A N 1
ATOM 610 C CA . ASP A 1 82 ? -4.760 3.394 5.925 1.00 93.38 82 ASP A CA 1
ATOM 611 C C . ASP A 1 82 ? -6.240 3.775 6.085 1.00 93.38 82 ASP A C 1
ATOM 613 O O . ASP A 1 82 ? -6.712 3.928 7.211 1.00 93.38 82 ASP A O 1
ATOM 617 N N . LEU A 1 83 ? -7.013 3.816 4.995 1.00 94.88 83 LEU A N 1
ATOM 618 C CA . LEU A 1 83 ? -8.470 3.981 5.066 1.00 94.88 83 LEU A CA 1
ATOM 619 C C . LEU A 1 83 ? -9.134 2.832 5.837 1.00 94.88 83 LEU A C 1
ATOM 621 O O . LEU A 1 83 ? -9.958 3.074 6.720 1.00 94.88 83 LEU A O 1
ATOM 625 N N . ALA A 1 84 ? -8.750 1.583 5.557 1.00 91.69 84 ALA A N 1
ATOM 626 C CA . ALA A 1 84 ? -9.246 0.419 6.288 1.00 91.69 84 ALA A CA 1
ATOM 627 C C . ALA A 1 84 ? -8.892 0.502 7.779 1.00 91.69 84 ALA A C 1
ATOM 629 O O . ALA A 1 84 ? -9.727 0.208 8.634 1.00 91.69 84 ALA A O 1
ATOM 630 N N . ARG A 1 85 ? -7.680 0.960 8.105 1.00 93.44 85 ARG A N 1
ATOM 631 C CA . ARG A 1 85 ? -7.233 1.177 9.484 1.00 93.44 85 ARG A CA 1
ATOM 632 C C . ARG A 1 85 ? -8.116 2.184 10.208 1.00 93.44 85 ARG A C 1
ATOM 634 O O . ARG A 1 85 ? -8.581 1.893 11.309 1.00 93.44 85 ARG A O 1
ATOM 641 N N . GLN A 1 86 ? -8.361 3.339 9.594 1.00 94.12 86 GLN A N 1
ATOM 642 C CA . GLN A 1 86 ? -9.217 4.383 10.156 1.00 94.12 86 GLN A CA 1
ATOM 643 C C . GLN A 1 86 ? -10.649 3.873 10.372 1.00 94.12 86 GLN A C 1
ATOM 645 O O . GLN A 1 86 ? -11.201 4.049 11.457 1.00 94.12 86 GLN A O 1
ATOM 650 N N . ALA A 1 87 ? -11.213 3.157 9.395 1.00 93.44 87 ALA A N 1
ATOM 651 C CA . ALA A 1 87 ? -12.549 2.576 9.505 1.00 93.44 87 ALA A CA 1
ATOM 652 C C . ALA A 1 87 ? -12.653 1.547 10.646 1.00 93.44 87 ALA A C 1
ATOM 654 O O . ALA A 1 87 ? -13.630 1.542 11.393 1.00 93.44 87 ALA A O 1
ATOM 655 N N . VAL A 1 88 ? -11.641 0.690 10.823 1.00 91.50 88 VAL A N 1
ATOM 656 C CA . VAL A 1 88 ? -11.625 -0.286 11.924 1.00 91.50 88 VAL A CA 1
ATOM 657 C C . VAL A 1 88 ? -11.528 0.410 13.283 1.00 91.50 88 VAL A C 1
ATOM 659 O O . VAL A 1 88 ? -12.225 0.004 14.212 1.00 91.50 88 VAL A O 1
ATOM 662 N N . LEU A 1 89 ? -10.723 1.471 13.412 1.00 91.44 89 LEU A N 1
ATOM 663 C CA . LEU A 1 89 ? -10.661 2.265 14.647 1.00 91.44 89 LEU A CA 1
ATOM 664 C C . LEU A 1 89 ? -12.012 2.903 14.975 1.00 91.44 89 LEU A C 1
ATOM 666 O O . LEU A 1 89 ? -12.463 2.813 16.115 1.00 91.44 89 LEU A O 1
ATOM 670 N N . GLU A 1 90 ? -12.692 3.468 13.979 1.00 92.88 90 GLU A N 1
ATOM 671 C CA . GLU A 1 90 ? -14.022 4.048 14.165 1.00 92.88 90 GLU A CA 1
ATOM 672 C C . GLU A 1 90 ? -15.051 2.991 14.603 1.00 92.88 90 GLU A C 1
ATOM 674 O O . GLU A 1 90 ? -15.861 3.232 15.500 1.00 92.88 90 GLU A O 1
ATOM 679 N N . ILE A 1 91 ? -15.009 1.790 14.016 1.00 89.25 91 ILE A N 1
ATOM 680 C CA . ILE A 1 91 ? -15.865 0.669 14.428 1.00 89.25 91 ILE A CA 1
ATOM 681 C C . ILE A 1 91 ? -15.594 0.301 15.893 1.00 89.25 91 ILE A C 1
ATOM 683 O O . ILE A 1 91 ? -16.537 0.172 16.673 1.00 89.25 91 ILE A O 1
ATOM 687 N N . VAL A 1 92 ? -14.322 0.169 16.280 1.00 87.75 92 VAL A N 1
ATOM 688 C CA . VAL A 1 92 ? -13.909 -0.129 17.662 1.00 87.75 92 VAL A CA 1
ATOM 689 C C . VAL A 1 92 ? -14.438 0.920 18.639 1.00 87.75 92 VAL A C 1
ATOM 691 O O . VAL A 1 92 ? -14.966 0.562 19.692 1.00 87.75 92 VAL A O 1
ATOM 694 N N . GLU A 1 93 ? -14.327 2.204 18.300 1.00 88.12 93 GLU A N 1
ATOM 695 C CA . GLU A 1 93 ? -14.849 3.294 19.128 1.00 88.12 93 GLU A CA 1
ATOM 696 C C . GLU A 1 93 ? -16.368 3.205 19.284 1.00 88.12 93 GLU A C 1
ATOM 698 O O . GLU A 1 93 ? -16.874 3.255 20.404 1.00 88.12 93 GLU A O 1
ATOM 703 N N . ARG A 1 94 ? -17.104 2.996 18.186 1.00 88.31 94 ARG A N 1
ATOM 704 C CA . ARG A 1 94 ? -18.568 2.857 18.217 1.00 88.31 94 ARG A CA 1
ATOM 705 C C . ARG A 1 94 ? -19.024 1.693 19.101 1.00 88.31 94 ARG A C 1
ATOM 707 O O . ARG A 1 94 ? -19.999 1.856 19.832 1.00 88.31 94 ARG A O 1
ATOM 714 N N . TYR A 1 95 ? -18.321 0.557 19.073 1.00 85.38 95 TYR A N 1
ATOM 715 C CA . TYR A 1 95 ? -18.619 -0.572 19.963 1.00 85.38 95 TYR A CA 1
ATOM 716 C C . TYR A 1 95 ? -18.351 -0.237 21.434 1.00 85.38 95 TYR A C 1
ATOM 718 O O . TYR A 1 95 ? -19.206 -0.493 22.275 1.00 85.38 95 TYR A O 1
ATOM 726 N N . ARG A 1 96 ? -17.227 0.417 21.753 1.00 81.69 96 ARG A N 1
ATOM 727 C CA . ARG A 1 96 ? -16.937 0.848 23.134 1.00 81.69 96 ARG A CA 1
ATOM 728 C C . ARG A 1 96 ? -17.988 1.803 23.692 1.00 81.69 96 ARG A C 1
ATOM 730 O O . ARG A 1 96 ? -18.449 1.607 24.815 1.00 81.69 96 ARG A O 1
ATOM 737 N N . TYR A 1 97 ? -18.410 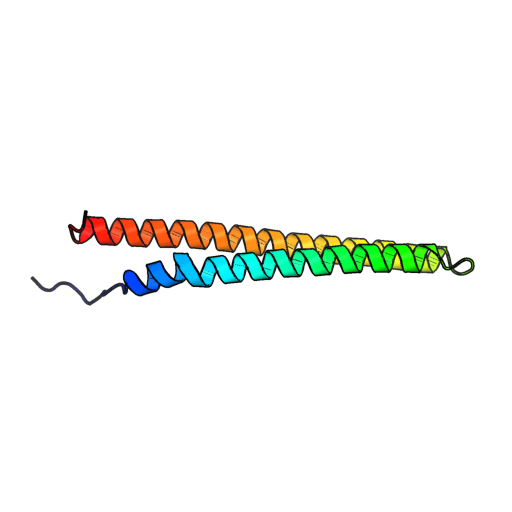2.788 22.895 1.00 83.50 97 TYR A N 1
ATOM 738 C CA . TYR A 1 97 ? -19.490 3.697 23.280 1.00 83.50 97 TYR A CA 1
ATOM 739 C C . TYR A 1 97 ? -20.816 2.959 23.504 1.00 83.50 97 TYR A C 1
ATOM 741 O O . TYR A 1 97 ? -21.523 3.267 24.463 1.00 83.50 97 TYR A O 1
ATOM 749 N N . ALA A 1 98 ? -21.152 1.985 22.651 1.00 82.12 98 ALA A N 1
ATOM 750 C CA . ALA A 1 98 ? -22.360 1.173 22.804 1.00 82.12 98 ALA A CA 1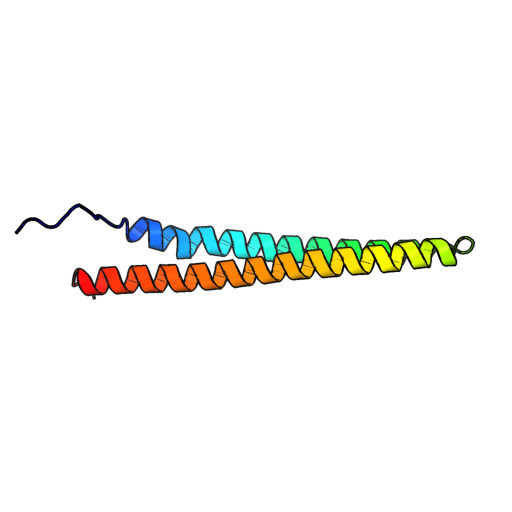
ATOM 751 C C . ALA A 1 98 ? -22.332 0.308 24.080 1.00 82.12 98 ALA A C 1
ATOM 753 O O . ALA A 1 98 ? -23.365 0.155 24.731 1.00 82.12 98 ALA A O 1
ATOM 754 N N . ASP A 1 99 ? -21.151 -0.173 24.474 1.00 77.88 99 ASP A N 1
ATOM 755 C CA . ASP A 1 99 ? -20.933 -0.969 25.688 1.00 77.88 99 ASP A CA 1
ATOM 756 C C . ASP A 1 99 ? -20.770 -0.115 26.965 1.00 77.88 99 ASP A C 1
ATOM 758 O O . ASP A 1 99 ? -20.556 -0.648 28.056 1.00 77.88 99 ASP A O 1
ATOM 762 N N . GLY A 1 100 ? -20.876 1.217 26.860 1.00 72.75 100 GLY A N 1
ATOM 763 C CA . GLY A 1 100 ? -20.750 2.143 27.991 1.00 72.75 100 GLY A CA 1
ATOM 764 C C . GLY A 1 100 ? -19.322 2.302 28.526 1.00 72.75 100 GLY A C 1
ATOM 765 O O . GLY A 1 100 ? -19.135 2.822 29.626 1.00 72.75 100 GLY A O 1
ATOM 766 N N . GLN A 1 101 ? -18.320 1.860 27.764 1.00 63.47 101 GLN A N 1
ATOM 767 C CA . GLN A 1 101 ? -16.905 2.044 28.070 1.00 63.47 101 GLN A CA 1
ATOM 768 C C . GLN A 1 101 ? -16.453 3.393 27.491 1.00 63.47 101 GLN A C 1
ATOM 770 O O . GLN A 1 101 ? -16.205 3.499 26.290 1.00 63.47 101 GLN A O 1
ATOM 775 N N . VAL A 1 102 ? -16.402 4.425 28.342 1.00 56.59 102 VAL A N 1
ATOM 776 C CA . VAL A 1 102 ? -15.855 5.762 28.026 1.00 56.59 102 VAL A CA 1
ATOM 777 C C . VAL A 1 102 ? -14.426 5.867 28.535 1.00 56.59 102 VAL A C 1
ATOM 779 O O . VAL A 1 102 ? -14.213 5.542 29.725 1.00 56.59 102 VAL A O 1
#

Secondary structure (DSSP, 8-state):
----S----HHHHHHIIIIIHHHHHHHHHHHHHHHHHHHHHHHHHHHT-SS-HHHHHHHHHHHHHHHHHHHHHHHHHHHHHHHHHHHHHHHHHHHHHHTT--

Foldseek 3Di:
DDDPDPPPPLVVLLCCLPPVLVVLLVVLVVVLVVLVVVLVVLVVVLVPDDPPVVVSVVVNVVSVVVSVVSNVVSVVVSVVSNVVSVVSVVVSVVVCVVVVND

Sequence (102 aa):
MTGDGFSVEVDELRRVATDKLPMAITDLEVAGGYVGDTLSMSANAFASGSDVTDVLNGVTTAWTEVFAQVFRDIKDNRDNLDLARQAVLEIVERYRYADGQV